Protein AF-A0ABD7TCF8-F1 (afdb_monomer_lite)

Radius of gyration: 11.22 Å; chains: 1; bounding box: 32×24×22 Å

InterPro domains:
  IPR030956 Microcin B17-processing protein McbB [PF27891] (3-67)

pLDDT: mean 81.19, std 9.22, range [47.09, 90.06]

Secondary structure (DSSP, 8-state):
---EEEEE-SS-EEEEETTEEEEE--HHHHHHHHHHHHHS---HHHHHHHHHHTT--HHHHHHHHHHHS----

Structure (mmCIF, N/CA/C/O backbone):
data_AF-A0ABD7TCF8-F1
#
_entry.id   AF-A0ABD7TCF8-F1
#
loop_
_atom_site.group_PDB
_atom_site.id
_atom_site.type_symbol
_atom_site.label_atom_id
_atom_site.label_alt_id
_atom_site.label_comp_id
_atom_site.label_asym_id
_atom_site.label_entity_id
_atom_site.label_seq_id
_atom_site.pdbx_PDB_ins_code
_atom_site.Cartn_x
_atom_site.Cartn_y
_atom_site.Cartn_z
_atom_site.occupancy
_atom_site.B_iso_or_equiv
_atom_site.auth_seq_id
_atom_site.auth_comp_id
_atom_site.auth_asym_id
_atom_site.auth_atom_id
_atom_site.pdbx_PDB_model_num
ATOM 1 N N . MET A 1 1 ? -11.436 -2.183 10.203 1.00 54.56 1 MET A N 1
ATOM 2 C CA . MET A 1 1 ? -10.003 -2.422 10.445 1.00 54.56 1 MET A CA 1
ATOM 3 C C . MET A 1 1 ? -9.426 -2.961 9.145 1.00 54.56 1 MET A C 1
ATOM 5 O O . MET A 1 1 ? -10.062 -3.853 8.590 1.00 54.56 1 MET A O 1
ATOM 9 N N . PRO A 1 2 ? -8.348 -2.372 8.603 1.00 61.53 2 PRO A N 1
ATOM 10 C CA . PRO A 1 2 ? -7.790 -2.819 7.333 1.00 61.53 2 PRO A CA 1
ATOM 11 C C . PRO A 1 2 ? -7.304 -4.268 7.456 1.00 61.53 2 PRO A C 1
ATOM 13 O O . PRO A 1 2 ? -6.458 -4.559 8.302 1.00 61.53 2 PRO A O 1
ATOM 16 N N . ASN A 1 3 ? -7.864 -5.170 6.648 1.00 75.44 3 ASN A N 1
ATOM 17 C CA . ASN A 1 3 ? -7.506 -6.586 6.648 1.00 75.44 3 ASN A CA 1
ATOM 18 C C . ASN A 1 3 ? -6.472 -6.854 5.547 1.00 75.44 3 ASN A C 1
ATOM 20 O O . ASN A 1 3 ? -6.805 -7.322 4.460 1.00 75.44 3 ASN A O 1
ATOM 24 N N . TYR A 1 4 ? -5.228 -6.441 5.797 1.00 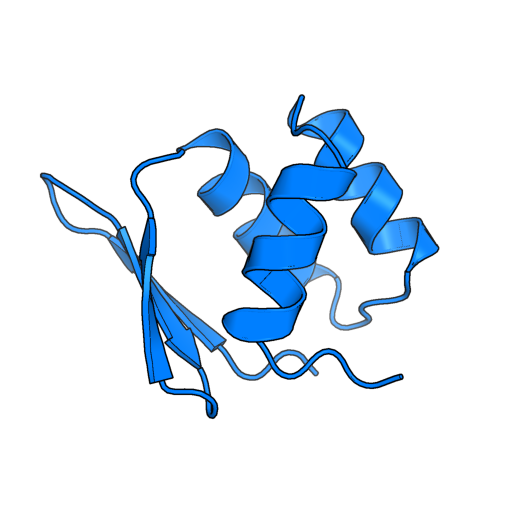84.56 4 TYR A N 1
ATOM 25 C CA . TYR A 1 4 ? -4.112 -6.753 4.911 1.00 84.56 4 TYR A CA 1
ATOM 26 C C . TYR A 1 4 ? -2.792 -6.955 5.664 1.00 84.56 4 TYR A C 1
ATOM 28 O O . TYR A 1 4 ? -2.554 -6.395 6.743 1.00 84.56 4 TYR A O 1
ATOM 36 N N . GLU A 1 5 ? -1.893 -7.729 5.068 1.00 87.12 5 GLU A N 1
ATOM 37 C CA . GLU A 1 5 ? -0.532 -7.989 5.529 1.00 87.12 5 GLU A CA 1
ATOM 38 C C . GLU A 1 5 ? 0.496 -7.541 4.495 1.00 87.12 5 GLU A C 1
ATOM 40 O O . GLU A 1 5 ? 0.228 -7.536 3.297 1.00 87.12 5 GLU A O 1
ATOM 45 N N . ILE A 1 6 ? 1.676 -7.137 4.971 1.00 88.12 6 ILE A N 1
ATOM 46 C CA . ILE A 1 6 ? 2.802 -6.763 4.116 1.00 88.12 6 ILE A CA 1
ATOM 47 C C . ILE A 1 6 ? 3.937 -7.735 4.406 1.00 88.12 6 ILE A C 1
ATOM 49 O O . ILE A 1 6 ? 4.491 -7.722 5.508 1.00 88.12 6 ILE A O 1
ATOM 53 N N . LEU A 1 7 ? 4.299 -8.541 3.414 1.00 86.50 7 LEU A N 1
ATOM 54 C CA . LEU A 1 7 ? 5.482 -9.393 3.444 1.00 86.50 7 LEU A CA 1
ATOM 55 C C . LEU A 1 7 ? 6.619 -8.678 2.719 1.00 86.50 7 LEU A C 1
ATOM 57 O O . LEU A 1 7 ? 6.424 -8.170 1.618 1.00 86.50 7 LEU A O 1
ATOM 61 N N . ASN A 1 8 ? 7.800 -8.616 3.328 1.00 84.81 8 ASN A N 1
ATOM 62 C CA . ASN A 1 8 ? 8.964 -7.973 2.722 1.00 84.81 8 ASN A CA 1
ATOM 63 C C . ASN A 1 8 ? 9.929 -9.051 2.239 1.00 84.81 8 ASN A C 1
ATOM 65 O O . ASN A 1 8 ? 10.375 -9.868 3.043 1.00 84.81 8 ASN A O 1
ATOM 69 N N . PHE A 1 9 ? 10.256 -9.025 0.953 1.00 83.44 9 PHE A N 1
ATOM 70 C CA . PHE A 1 9 ? 11.307 -9.839 0.356 1.00 83.44 9 PHE A CA 1
ATOM 71 C C . PHE A 1 9 ? 12.444 -8.923 -0.101 1.00 83.44 9 PHE A C 1
ATOM 73 O O . PHE A 1 9 ? 12.272 -7.708 -0.200 1.00 83.44 9 PHE A O 1
ATOM 80 N N . GLU A 1 10 ? 13.613 -9.496 -0.384 1.00 77.56 10 GLU A N 1
ATOM 81 C CA . GLU A 1 10 ? 14.791 -8.717 -0.793 1.00 77.56 10 GLU A CA 1
ATOM 82 C C . GLU A 1 10 ? 14.557 -7.897 -2.071 1.00 77.56 10 GLU A C 1
ATOM 84 O O . GLU A 1 10 ? 15.072 -6.789 -2.188 1.00 77.56 10 GLU A O 1
ATOM 89 N N . ALA A 1 11 ? 13.762 -8.414 -3.014 1.00 77.56 11 ALA A N 1
ATOM 90 C CA . ALA A 1 11 ? 13.514 -7.764 -4.303 1.00 77.56 11 ALA A CA 1
ATOM 91 C C . ALA A 1 11 ? 12.208 -6.947 -4.359 1.00 77.56 11 ALA A C 1
ATOM 93 O O . ALA A 1 11 ? 12.106 -5.995 -5.132 1.00 77.56 11 ALA A O 1
ATOM 94 N N . GLU A 1 12 ? 11.189 -7.315 -3.577 1.00 82.69 12 GLU A N 1
ATOM 95 C CA . GLU A 1 12 ? 9.867 -6.676 -3.598 1.00 82.69 12 GLU A CA 1
ATOM 96 C C . GLU A 1 12 ? 9.095 -6.924 -2.296 1.00 82.69 12 GLU A C 1
ATOM 98 O O . GLU A 1 12 ? 9.371 -7.874 -1.564 1.00 82.69 12 GLU A O 1
ATOM 103 N N . SER A 1 13 ? 8.085 -6.099 -2.016 1.00 89.56 13 SER A N 1
ATOM 104 C CA . SER A 1 13 ? 7.114 -6.389 -0.959 1.00 89.56 13 SER A CA 1
ATOM 105 C C . SER A 1 13 ? 5.805 -6.887 -1.557 1.00 89.56 13 SER A C 1
ATOM 107 O O . SER A 1 13 ? 5.374 -6.425 -2.611 1.00 89.56 13 SER A O 1
ATOM 109 N N . LEU A 1 14 ? 5.141 -7.808 -0.865 1.00 90.06 14 LEU A N 1
ATOM 110 C CA . LEU A 1 14 ? 3.807 -8.283 -1.218 1.00 90.06 14 LEU A CA 1
ATOM 111 C C . LEU A 1 14 ? 2.788 -7.734 -0.227 1.00 90.06 14 LEU A C 1
ATOM 113 O O . LEU A 1 14 ? 2.966 -7.855 0.983 1.00 90.06 14 LEU A O 1
ATOM 117 N N . LEU A 1 15 ? 1.713 -7.161 -0.754 1.00 89.38 15 LEU A N 1
ATOM 118 C CA . LEU A 1 15 ? 0.504 -6.832 -0.018 1.00 89.38 15 LEU A CA 1
ATOM 119 C C . LEU A 1 15 ? -0.496 -7.970 -0.194 1.00 89.38 15 LEU A C 1
ATOM 121 O O . LEU A 1 15 ? -0.863 -8.290 -1.321 1.00 89.38 15 LEU A O 1
ATOM 125 N N . ILE A 1 16 ? -0.940 -8.555 0.908 1.00 89.31 16 ILE A N 1
ATOM 126 C CA . ILE A 1 16 ? -1.940 -9.621 0.929 1.00 89.31 16 ILE A CA 1
ATOM 127 C C . ILE A 1 16 ? -3.191 -9.057 1.586 1.00 89.31 16 ILE A C 1
ATOM 129 O O . ILE A 1 16 ? -3.117 -8.625 2.730 1.00 89.31 16 ILE A O 1
ATOM 133 N N . SER A 1 17 ? -4.321 -9.050 0.889 1.00 86.81 17 SER A N 1
ATOM 134 C CA . SER A 1 17 ? -5.622 -8.632 1.421 1.00 86.81 17 SER A CA 1
ATOM 135 C C . SER A 1 17 ? -6.712 -9.625 1.020 1.00 86.81 17 SER A C 1
ATOM 137 O O . SER A 1 17 ? -6.473 -10.535 0.226 1.00 86.81 17 SER A O 1
ATOM 139 N N . ASP A 1 18 ? -7.935 -9.415 1.509 1.00 83.81 18 ASP A N 1
ATOM 140 C CA . ASP A 1 18 ? -9.106 -10.206 1.097 1.00 83.81 18 ASP A CA 1
ATOM 141 C C . ASP A 1 18 ? -9.395 -10.123 -0.416 1.00 83.81 18 ASP A C 1
ATOM 143 O O . ASP A 1 18 ? -10.085 -10.980 -0.964 1.00 83.81 18 ASP A O 1
ATOM 147 N N . VAL A 1 19 ? -8.874 -9.096 -1.099 1.00 82.00 19 VAL A N 1
ATOM 148 C CA . VAL A 1 19 ? -9.043 -8.895 -2.548 1.00 82.00 19 VAL A CA 1
ATOM 149 C C . VAL A 1 19 ? -7.978 -9.659 -3.349 1.00 82.00 19 VAL A C 1
ATOM 151 O O . VAL A 1 19 ? -8.177 -9.946 -4.528 1.00 82.00 19 VAL A O 1
ATOM 154 N N . GLY A 1 20 ? -6.863 -10.038 -2.716 1.00 86.12 20 GLY A N 1
ATOM 155 C CA . GLY A 1 20 ? -5.806 -10.840 -3.326 1.00 86.12 20 GLY A CA 1
ATOM 156 C C . GLY A 1 20 ? -4.397 -10.382 -2.953 1.00 86.12 20 GLY A C 1
ATOM 157 O O . GLY A 1 20 ? -4.170 -9.744 -1.925 1.00 86.12 20 GLY A O 1
ATOM 158 N N . VAL A 1 21 ? -3.431 -10.729 -3.809 1.00 88.88 21 VAL A N 1
ATOM 159 C CA . VAL A 1 21 ? -2.010 -10.411 -3.618 1.00 88.88 21 VAL A CA 1
ATOM 160 C C . VAL A 1 21 ? -1.566 -9.362 -4.632 1.00 88.88 21 VAL A C 1
ATOM 162 O O . VAL A 1 21 ? -1.731 -9.550 -5.835 1.00 88.88 21 VAL A O 1
ATOM 165 N N . SER A 1 22 ? -0.967 -8.275 -4.151 1.00 89.81 22 SER A N 1
ATOM 166 C CA . SER A 1 22 ? -0.395 -7.206 -4.975 1.00 89.81 22 SER A CA 1
ATOM 167 C C . SER A 1 22 ? 1.094 -7.034 -4.693 1.00 89.81 22 SER A C 1
ATOM 169 O O . SER A 1 22 ? 1.513 -6.967 -3.540 1.00 89.81 22 SER A O 1
ATOM 171 N N . LYS A 1 23 ? 1.902 -6.928 -5.748 1.00 89.81 23 LYS A N 1
ATOM 172 C CA . LYS A 1 23 ? 3.331 -6.604 -5.641 1.00 89.81 23 LYS A CA 1
ATOM 173 C C . LYS A 1 23 ? 3.513 -5.101 -5.462 1.00 89.81 23 LYS A C 1
ATOM 175 O O . LYS A 1 23 ? 2.876 -4.309 -6.155 1.00 89.81 23 LYS A O 1
ATOM 180 N N . ILE A 1 24 ? 4.401 -4.716 -4.554 1.00 88.25 24 ILE A N 1
ATOM 181 C CA . ILE A 1 24 ? 4.757 -3.329 -4.277 1.00 88.25 24 ILE A CA 1
ATOM 182 C C . ILE A 1 24 ? 6.274 -3.180 -4.351 1.00 88.25 24 ILE A C 1
ATOM 184 O O . ILE A 1 24 ? 7.016 -3.748 -3.552 1.00 88.25 24 ILE A O 1
ATOM 188 N N . HIS A 1 25 ? 6.719 -2.342 -5.284 1.00 87.12 25 HIS A N 1
ATOM 189 C CA . HIS A 1 25 ? 8.122 -1.936 -5.410 1.00 87.12 25 HIS A CA 1
ATOM 190 C C . HIS A 1 25 ? 8.397 -0.571 -4.760 1.00 87.12 25 HIS A C 1
ATOM 192 O O . HIS A 1 25 ? 9.543 -0.216 -4.497 1.00 87.12 25 HIS A O 1
ATOM 198 N N . SER A 1 26 ? 7.346 0.207 -4.489 1.00 87.31 26 SER A N 1
ATOM 199 C CA . SER A 1 26 ? 7.462 1.547 -3.920 1.00 87.31 26 SER A CA 1
ATOM 200 C C . SER A 1 26 ? 7.653 1.503 -2.402 1.00 87.31 26 SER A C 1
ATOM 202 O O . SER A 1 26 ? 6.745 1.136 -1.654 1.00 87.31 26 SER A O 1
ATOM 204 N N . GLN A 1 27 ? 8.826 1.939 -1.937 1.00 87.62 27 GLN A N 1
ATOM 205 C CA . GLN A 1 27 ? 9.137 2.046 -0.508 1.00 87.62 27 GLN A CA 1
ATOM 206 C C . GLN A 1 27 ? 8.279 3.098 0.208 1.00 87.62 27 GLN A C 1
ATOM 208 O O . GLN A 1 27 ? 7.869 2.881 1.350 1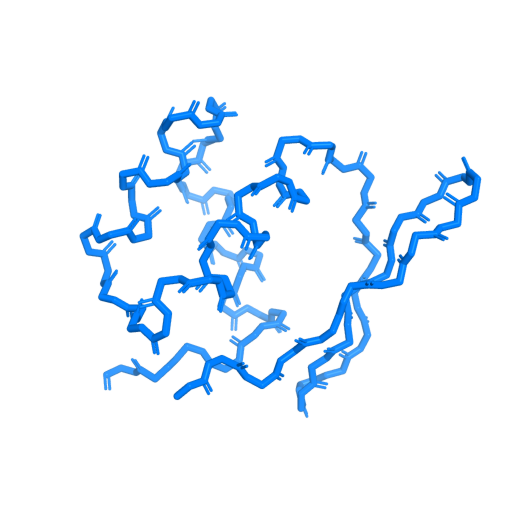.00 87.62 27 GLN A O 1
ATOM 213 N N . SER A 1 28 ? 7.940 4.205 -0.463 1.00 89.19 28 SER A N 1
ATOM 214 C CA . SER A 1 28 ? 7.028 5.214 0.089 1.00 89.19 28 SER A CA 1
ATOM 215 C C . SER A 1 28 ? 5.622 4.650 0.289 1.00 89.19 28 SER A C 1
ATOM 217 O O . SER A 1 28 ? 5.014 4.888 1.332 1.00 89.19 28 SER A O 1
ATOM 219 N N . LEU A 1 29 ? 5.138 3.821 -0.643 1.00 88.06 29 LEU A N 1
ATOM 220 C CA . LEU A 1 29 ? 3.841 3.152 -0.509 1.00 88.06 29 LEU A CA 1
ATOM 221 C C . LEU A 1 29 ? 3.832 2.141 0.644 1.00 88.06 29 LEU A C 1
ATOM 223 O O . LEU A 1 29 ? 2.882 2.105 1.422 1.00 88.06 29 LEU A O 1
ATOM 227 N N . ILE A 1 30 ? 4.906 1.366 0.813 1.00 89.06 30 ILE A N 1
ATOM 228 C CA . ILE A 1 30 ? 5.047 0.433 1.944 1.00 89.06 30 ILE A CA 1
ATOM 229 C C . ILE A 1 30 ? 5.008 1.185 3.279 1.00 89.06 30 ILE A C 1
ATOM 231 O O . ILE A 1 30 ? 4.345 0.745 4.221 1.00 89.06 30 ILE A O 1
ATOM 235 N N . ARG A 1 31 ? 5.702 2.324 3.374 1.00 89.25 31 ARG A N 1
ATOM 236 C CA . ARG A 1 31 ? 5.721 3.151 4.587 1.00 89.25 31 ARG A CA 1
ATOM 237 C C . ARG A 1 31 ? 4.339 3.719 4.908 1.00 89.25 31 ARG A C 1
ATOM 239 O O . ARG A 1 31 ? 3.893 3.570 6.047 1.00 89.25 31 ARG A O 1
ATOM 246 N N . ALA A 1 32 ? 3.649 4.260 3.905 1.00 88.94 32 ALA A N 1
ATOM 247 C CA . ALA A 1 32 ? 2.279 4.750 4.030 1.00 88.94 32 ALA A CA 1
ATOM 248 C C . ALA A 1 32 ? 1.323 3.649 4.525 1.00 88.94 32 ALA A C 1
ATOM 250 O O . ALA A 1 32 ? 0.612 3.825 5.512 1.00 88.94 32 ALA A O 1
ATOM 251 N N . LEU A 1 33 ? 1.367 2.462 3.913 1.00 86.88 33 LEU A N 1
ATOM 252 C CA . LEU A 1 33 ? 0.546 1.318 4.320 1.00 86.88 33 LEU A CA 1
ATOM 253 C C . LEU A 1 33 ? 0.816 0.883 5.768 1.00 86.88 33 LEU A C 1
ATOM 255 O O . LEU A 1 33 ? -0.108 0.596 6.525 1.00 86.88 33 LEU A O 1
ATOM 259 N N . ARG A 1 34 ? 2.076 0.881 6.211 1.00 87.12 34 ARG A N 1
ATOM 260 C CA . ARG A 1 34 ? 2.396 0.574 7.615 1.00 87.12 34 ARG A CA 1
ATOM 261 C C . ARG A 1 34 ? 1.801 1.603 8.578 1.00 87.12 34 ARG A C 1
ATOM 263 O O . ARG A 1 34 ? 1.263 1.203 9.608 1.00 87.12 34 ARG A O 1
ATOM 270 N N . GLN A 1 35 ? 1.855 2.893 8.242 1.00 87.56 35 GLN A N 1
ATOM 271 C CA . GLN A 1 35 ? 1.227 3.950 9.044 1.00 87.56 35 GLN A CA 1
ATOM 272 C C . GLN A 1 35 ? -0.296 3.768 9.114 1.00 87.56 35 GLN A C 1
ATOM 274 O O . GLN A 1 35 ? -0.867 3.796 10.203 1.00 87.56 35 GLN A O 1
ATOM 279 N N . LEU A 1 36 ? -0.939 3.460 7.985 1.00 82.44 36 LEU A N 1
ATOM 280 C CA . LEU A 1 36 ? -2.384 3.211 7.917 1.00 82.44 36 LEU A CA 1
ATOM 281 C C . LEU A 1 36 ? -2.816 1.958 8.692 1.00 82.44 36 LEU A C 1
ATOM 283 O O . LEU A 1 36 ? -3.896 1.912 9.277 1.00 82.44 36 LEU A O 1
ATOM 287 N N . LYS A 1 37 ? -1.979 0.915 8.731 1.00 80.88 37 LYS A N 1
ATOM 288 C CA . LYS A 1 37 ? -2.260 -0.280 9.540 1.00 80.88 37 LYS A CA 1
ATOM 289 C C . LYS A 1 37 ? -2.222 0.028 11.042 1.00 80.88 37 LYS A C 1
ATOM 291 O O . LYS A 1 37 ? -2.985 -0.563 11.806 1.00 80.88 37 LYS A O 1
ATOM 296 N N . LEU A 1 38 ? -1.371 0.967 11.464 1.00 80.56 38 LEU A N 1
ATOM 297 C CA . LEU A 1 38 ? -1.264 1.410 12.857 1.00 80.56 38 LEU A CA 1
ATOM 298 C C . LEU A 1 38 ? -2.404 2.347 13.278 1.00 80.56 38 LEU A C 1
ATOM 300 O O . LEU A 1 38 ? -2.814 2.292 14.438 1.00 80.56 38 LEU A O 1
ATOM 304 N N . SER A 1 39 ? -2.949 3.159 12.364 1.00 73.81 39 SER A N 1
ATOM 305 C CA . SER A 1 39 ? -3.998 4.140 12.688 1.00 73.81 39 SER A CA 1
ATOM 306 C C . SER A 1 39 ? -5.341 3.507 13.083 1.00 73.81 39 SER A C 1
ATOM 308 O O . SER A 1 39 ? -6.170 4.186 13.684 1.00 73.81 39 SER A O 1
ATOM 310 N N . LYS A 1 40 ? -5.561 2.204 12.815 1.00 66.44 40 LYS A N 1
ATOM 311 C CA . LYS A 1 40 ? -6.782 1.390 13.085 1.00 66.44 40 LYS A CA 1
ATOM 312 C C . LYS A 1 40 ? -8.080 1.884 12.418 1.00 66.44 40 LYS A C 1
ATOM 314 O O . LYS A 1 40 ? -8.965 1.064 12.147 1.00 66.44 40 LYS A O 1
ATOM 319 N N . LEU A 1 41 ? -8.180 3.176 12.132 1.00 60.00 41 LEU A N 1
ATOM 320 C CA . LEU A 1 41 ? -9.209 3.871 11.373 1.00 60.00 41 LEU A CA 1
ATOM 321 C C . LEU A 1 41 ? -8.583 4.369 10.069 1.00 60.00 41 LEU A C 1
ATOM 323 O O . LEU A 1 41 ? -7.420 4.761 10.034 1.00 60.00 41 LEU A O 1
ATOM 327 N N . MET A 1 42 ? -9.344 4.252 8.989 1.00 68.12 42 MET A N 1
ATOM 328 C CA . MET A 1 42 ? -8.904 4.605 7.646 1.00 68.12 42 MET A CA 1
ATOM 329 C C . MET A 1 42 ? -9.966 5.545 7.084 1.00 68.12 42 MET A C 1
ATOM 331 O O . MET A 1 42 ? -10.807 5.141 6.283 1.00 68.12 42 MET A O 1
ATOM 335 N N . LYS A 1 43 ? -10.021 6.777 7.604 1.00 72.19 43 LYS A N 1
ATOM 336 C CA . LYS A 1 43 ? -10.839 7.823 6.978 1.00 72.19 43 LYS A CA 1
ATOM 337 C C . LYS A 1 43 ? -10.114 8.318 5.731 1.00 72.19 43 LYS A C 1
ATOM 339 O O . LYS A 1 43 ? -8.890 8.371 5.711 1.00 72.19 43 LYS A O 1
ATOM 344 N N . LYS A 1 44 ? -10.865 8.743 4.712 1.00 73.62 44 LYS A N 1
ATOM 345 C CA . LYS A 1 44 ? -10.287 9.295 3.476 1.00 73.62 44 LYS A CA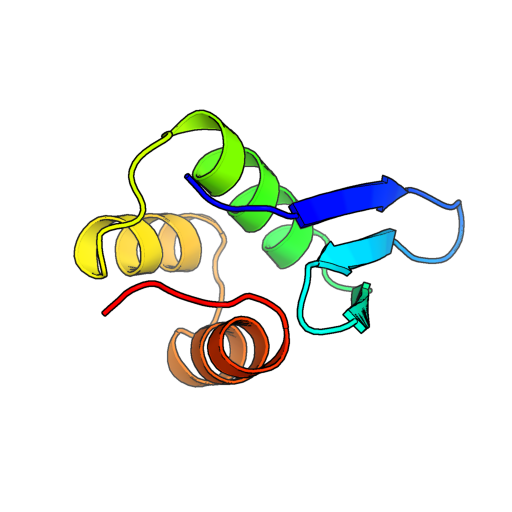 1
ATOM 346 C C . LYS A 1 44 ? -9.290 10.431 3.752 1.00 73.62 44 LYS A C 1
ATOM 348 O O . LYS A 1 44 ? -8.209 10.430 3.195 1.00 73.62 44 LYS A O 1
ATOM 353 N N . VAL A 1 45 ? -9.613 11.329 4.682 1.00 77.88 45 VAL A N 1
ATOM 354 C CA . VAL A 1 45 ? -8.727 12.445 5.062 1.00 77.88 45 VAL A CA 1
ATOM 355 C C . VAL A 1 45 ? -7.395 11.952 5.645 1.00 77.88 45 VAL A C 1
ATOM 357 O O . VAL A 1 45 ? -6.346 12.433 5.241 1.00 77.88 45 VAL A O 1
ATOM 360 N N . GLU A 1 46 ? -7.420 10.946 6.523 1.00 78.62 46 GLU A N 1
ATOM 361 C CA . GLU A 1 46 ? -6.202 10.357 7.107 1.00 78.62 46 GLU A CA 1
ATOM 362 C C . GLU A 1 46 ? -5.372 9.626 6.043 1.00 78.62 46 GLU A C 1
ATOM 364 O O . GLU A 1 46 ? -4.144 9.637 6.081 1.00 78.62 46 GLU A O 1
ATOM 369 N N . LEU A 1 47 ? -6.040 8.992 5.072 1.00 80.50 47 LEU A N 1
ATOM 370 C CA . LEU A 1 47 ? -5.367 8.383 3.933 1.00 80.50 47 LEU A CA 1
ATOM 371 C C . LEU A 1 47 ? -4.635 9.441 3.101 1.00 80.50 47 LEU A C 1
ATOM 373 O O . LEU A 1 47 ? -3.470 9.249 2.763 1.00 80.50 47 LEU A O 1
ATOM 377 N N . ASP A 1 48 ? -5.296 10.556 2.817 1.00 82.25 48 ASP A N 1
ATOM 378 C CA . ASP A 1 48 ? -4.748 11.633 1.995 1.00 82.25 48 ASP A CA 1
ATOM 379 C C . ASP A 1 48 ? -3.533 12.281 2.656 1.00 82.25 48 ASP A C 1
ATOM 381 O O . ASP A 1 48 ? -2.515 12.499 1.996 1.00 82.25 48 ASP A O 1
ATOM 385 N N . GLU A 1 49 ? -3.613 12.517 3.966 1.00 86.44 49 GLU A N 1
ATOM 386 C CA . GLU A 1 49 ? -2.506 13.015 4.782 1.00 86.44 49 GLU A CA 1
ATOM 387 C C . GLU A 1 49 ? -1.314 12.053 4.741 1.00 8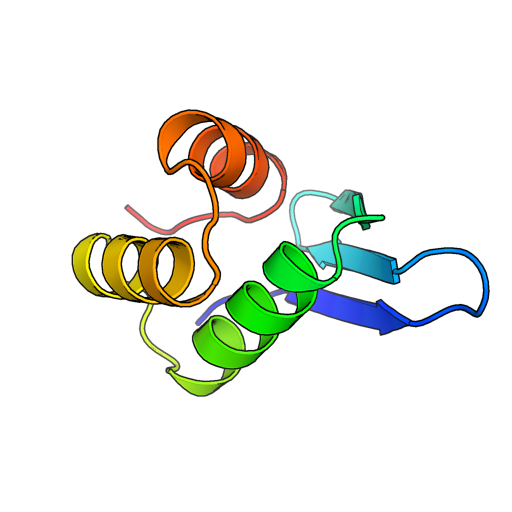6.44 49 GLU A 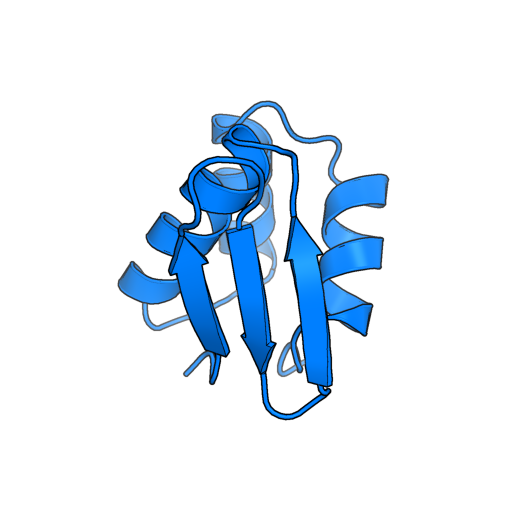C 1
ATOM 389 O O . GLU A 1 49 ? -0.206 12.458 4.389 1.00 86.44 49 GLU A O 1
ATOM 394 N N . VAL A 1 50 ? -1.536 10.758 4.994 1.00 87.62 50 VAL A N 1
ATOM 395 C CA . VAL A 1 50 ? -0.458 9.756 4.984 1.00 87.62 50 VAL A CA 1
ATOM 396 C C . VAL A 1 50 ? 0.172 9.606 3.594 1.00 87.62 50 VAL A C 1
ATOM 398 O O . VAL A 1 50 ? 1.389 9.435 3.476 1.00 87.62 50 VAL A O 1
ATOM 401 N N . LEU A 1 51 ? -0.619 9.672 2.521 1.00 87.88 51 LEU A N 1
ATOM 402 C CA . LEU A 1 51 ? -0.091 9.631 1.157 1.00 87.88 51 LEU A CA 1
ATOM 403 C C . LEU A 1 51 ? 0.766 10.869 0.856 1.00 87.88 51 LEU A C 1
ATOM 405 O O . LEU A 1 51 ? 1.883 10.723 0.348 1.00 87.88 51 LEU A O 1
ATOM 409 N N . ALA A 1 52 ? 0.289 12.061 1.224 1.00 88.19 52 ALA A N 1
ATOM 410 C CA . ALA A 1 52 ? 1.016 13.314 1.040 1.00 88.19 52 ALA A CA 1
ATOM 411 C C . ALA A 1 52 ? 2.329 13.347 1.842 1.00 88.19 52 ALA A C 1
ATOM 413 O O . ALA A 1 52 ? 3.373 13.702 1.293 1.00 88.19 52 ALA A O 1
ATOM 414 N N . GLU A 1 53 ? 2.315 12.896 3.100 1.00 89.62 53 GLU A N 1
ATOM 415 C CA . GLU A 1 53 ? 3.506 12.794 3.960 1.00 89.62 53 GLU A CA 1
ATOM 416 C C . GLU A 1 53 ? 4.594 11.874 3.387 1.00 89.62 53 GLU A C 1
ATOM 418 O O . GLU A 1 53 ? 5.784 12.053 3.662 1.00 89.62 53 GLU A O 1
ATOM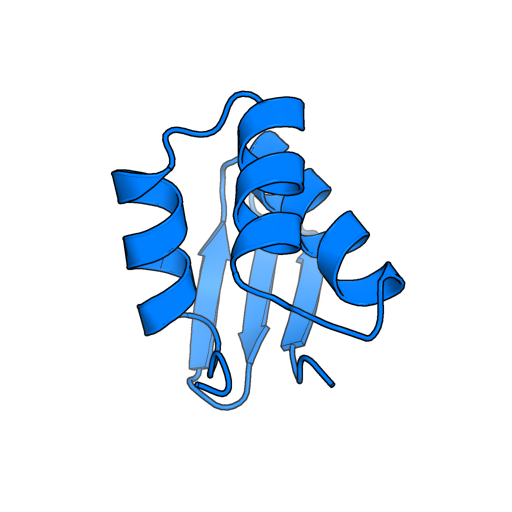 423 N N . ASN A 1 54 ? 4.202 10.881 2.586 1.00 88.12 54 ASN A N 1
ATOM 424 C CA . ASN A 1 54 ? 5.126 9.965 1.919 1.00 88.12 54 ASN A CA 1
ATOM 425 C C . ASN A 1 54 ? 5.429 10.366 0.464 1.00 88.12 54 ASN A C 1
ATOM 427 O O . ASN A 1 54 ? 6.070 9.596 -0.255 1.00 88.12 54 ASN A O 1
ATOM 431 N N . GLY A 1 55 ? 4.997 11.557 0.029 1.00 88.06 55 GLY A N 1
ATOM 432 C CA . GLY A 1 55 ? 5.259 12.089 -1.310 1.00 88.06 55 GLY A CA 1
ATOM 433 C C . GLY A 1 55 ? 4.581 11.300 -2.432 1.00 88.06 55 GLY A C 1
ATOM 434 O O . GLY A 1 55 ? 5.069 11.292 -3.562 1.00 88.06 55 GLY A O 1
ATOM 435 N N . LEU A 1 56 ? 3.493 10.589 -2.127 1.00 88.06 56 LEU A N 1
ATOM 436 C CA . LEU A 1 56 ? 2.753 9.796 -3.102 1.00 88.06 56 LEU A CA 1
ATOM 437 C C . LEU A 1 56 ? 1.735 10.673 -3.828 1.00 88.06 56 LEU A C 1
ATOM 439 O O . LEU A 1 56 ? 1.008 11.450 -3.209 1.00 88.06 56 LEU A O 1
ATOM 443 N N . ASN A 1 57 ? 1.650 10.514 -5.150 1.00 84.62 57 ASN A N 1
ATOM 444 C CA . ASN A 1 57 ? 0.556 11.102 -5.909 1.00 84.62 57 ASN A CA 1
ATOM 445 C C . ASN A 1 57 ? -0.757 10.456 -5.455 1.00 84.62 57 ASN A C 1
ATOM 447 O O . ASN A 1 57 ? -0.920 9.238 -5.551 1.00 84.62 57 ASN A O 1
ATOM 451 N N . HIS A 1 58 ? -1.679 11.286 -4.975 1.00 78.75 58 HIS A N 1
ATOM 452 C CA . HIS A 1 58 ? -2.964 10.838 -4.458 1.00 78.75 58 HIS A CA 1
ATOM 453 C C . HIS A 1 58 ? -3.729 9.988 -5.480 1.00 78.75 58 HIS A C 1
ATOM 455 O O . HIS A 1 58 ? -4.206 8.918 -5.125 1.00 78.75 58 HIS A O 1
ATOM 461 N N . ASN A 1 59 ? -3.811 10.410 -6.744 1.00 80.38 59 ASN A N 1
ATOM 462 C CA . ASN A 1 59 ? -4.630 9.723 -7.746 1.00 80.38 59 ASN A CA 1
ATOM 463 C C . ASN A 1 59 ? -4.103 8.314 -8.043 1.00 80.38 59 ASN A C 1
ATOM 465 O O . ASN A 1 59 ? -4.876 7.358 -8.072 1.00 80.38 59 ASN A O 1
ATOM 469 N N . ASP A 1 60 ? -2.787 8.177 -8.207 1.00 78.62 60 ASP A N 1
ATOM 470 C CA . ASP A 1 60 ? -2.166 6.894 -8.544 1.00 78.62 60 ASP A CA 1
ATOM 471 C C . ASP A 1 60 ? -2.169 5.936 -7.347 1.00 78.62 60 ASP A C 1
ATOM 473 O O . ASP A 1 60 ? -2.485 4.750 -7.481 1.00 78.62 60 ASP A O 1
ATOM 477 N N . ALA A 1 61 ? -1.853 6.451 -6.154 1.00 80.81 61 ALA A N 1
ATOM 478 C CA . ALA A 1 61 ? -1.846 5.649 -4.939 1.00 80.81 61 ALA A CA 1
ATOM 479 C C . ALA A 1 61 ? -3.263 5.224 -4.541 1.00 80.81 61 ALA A C 1
ATOM 481 O O . ALA A 1 61 ? -3.474 4.062 -4.203 1.00 80.81 61 ALA A O 1
ATOM 482 N N . PHE A 1 62 ? -4.248 6.119 -4.633 1.00 78.12 62 PHE A N 1
ATOM 483 C CA . PHE A 1 62 ? -5.637 5.805 -4.310 1.00 78.12 62 PHE A CA 1
ATOM 484 C C . PHE A 1 62 ? -6.216 4.759 -5.268 1.00 78.12 62 PHE A C 1
ATOM 486 O O . PHE A 1 62 ? -6.792 3.775 -4.810 1.00 78.12 62 PHE A O 1
ATOM 493 N N . ALA A 1 63 ? -5.976 4.895 -6.578 1.00 80.81 63 ALA A N 1
ATOM 494 C CA . ALA A 1 63 ? -6.423 3.913 -7.567 1.00 80.81 63 ALA A CA 1
ATOM 495 C C . ALA A 1 63 ? -5.815 2.517 -7.339 1.00 80.81 63 ALA A C 1
ATOM 497 O O . ALA A 1 63 ? -6.476 1.502 -7.571 1.00 80.81 63 ALA A O 1
ATOM 498 N N . PHE A 1 64 ? -4.561 2.441 -6.877 1.00 83.44 64 PHE A N 1
ATOM 499 C CA . PHE A 1 64 ? -3.969 1.176 -6.445 1.00 83.44 64 PHE A CA 1
ATOM 500 C C . PHE A 1 64 ? -4.662 0.636 -5.189 1.00 83.44 64 PHE A C 1
ATOM 502 O O . PHE A 1 64 ? -5.041 -0.533 -5.156 1.00 83.44 64 PHE A O 1
ATOM 509 N N . LEU A 1 65 ? -4.848 1.474 -4.167 1.00 81.00 65 LEU A N 1
ATOM 510 C CA . LEU A 1 65 ? -5.417 1.061 -2.884 1.00 81.00 65 LEU A CA 1
ATOM 511 C C . LEU A 1 65 ? -6.866 0.588 -3.008 1.00 81.00 65 LEU A C 1
ATOM 513 O O . LEU A 1 65 ? -7.193 -0.427 -2.406 1.00 81.00 65 LEU A O 1
ATOM 517 N N . GLU A 1 66 ? -7.693 1.246 -3.825 1.00 79.06 66 GLU A N 1
ATOM 518 C CA . GLU A 1 66 ? -9.063 0.798 -4.126 1.00 79.06 66 GLU A CA 1
ATOM 519 C C . GLU A 1 66 ? -9.105 -0.614 -4.716 1.00 79.06 66 GLU A C 1
ATOM 521 O O . GLU A 1 66 ? -10.042 -1.369 -4.466 1.00 79.06 66 GLU A O 1
ATOM 526 N N . ARG A 1 67 ? -8.092 -0.985 -5.507 1.00 80.00 67 ARG A N 1
ATOM 527 C CA . ARG A 1 67 ? -8.005 -2.316 -6.126 1.00 80.00 67 ARG A CA 1
ATOM 528 C C . ARG A 1 67 ? -7.365 -3.344 -5.207 1.00 80.00 67 ARG A C 1
ATOM 530 O O . ARG A 1 67 ? -7.681 -4.523 -5.301 1.00 80.00 67 ARG A O 1
ATOM 537 N N . ALA A 1 68 ? -6.421 -2.916 -4.378 1.00 81.06 68 ALA A N 1
ATOM 538 C CA . ALA A 1 68 ? -5.566 -3.810 -3.613 1.00 81.06 68 ALA A CA 1
ATOM 539 C C . ALA A 1 68 ? -6.078 -4.054 -2.187 1.00 81.06 68 ALA A C 1
ATOM 541 O O . ALA A 1 68 ? -5.652 -5.012 -1.541 1.00 81.06 68 ALA A O 1
ATOM 542 N N . ILE A 1 69 ? -6.966 -3.199 -1.672 1.00 78.00 69 ILE A N 1
ATOM 543 C CA . ILE A 1 69 ? -7.490 -3.259 -0.306 1.00 78.00 69 ILE A CA 1
ATOM 544 C C . ILE A 1 69 ? -8.984 -2.925 -0.343 1.00 78.00 69 ILE A C 1
ATOM 546 O O . ILE A 1 69 ? -9.370 -1.944 -0.974 1.00 78.00 69 ILE A O 1
ATOM 550 N N . PRO A 1 70 ? -9.842 -3.667 0.377 1.00 68.38 70 PRO A N 1
ATOM 551 C CA . PRO A 1 70 ? -11.232 -3.276 0.527 1.00 68.38 70 PRO A CA 1
ATOM 552 C C . PRO A 1 70 ? -11.307 -2.062 1.463 1.00 68.38 70 PRO A C 1
ATOM 554 O O . PRO A 1 70 ? -11.378 -2.192 2.689 1.00 68.38 70 PRO A O 1
ATOM 557 N N . LEU A 1 71 ? -11.248 -0.862 0.882 1.00 65.56 71 LEU A N 1
ATOM 558 C CA . LEU A 1 71 ? -11.524 0.382 1.589 1.00 65.56 71 LEU A CA 1
ATOM 559 C C . LEU A 1 71 ? -13.016 0.380 1.947 1.00 65.56 71 LEU A C 1
ATOM 561 O O . LEU A 1 71 ? -13.873 0.325 1.068 1.00 65.56 71 LEU A O 1
ATOM 565 N N . ARG A 1 72 ? -13.345 0.379 3.244 1.00 54.22 72 ARG A N 1
ATOM 566 C CA . ARG A 1 72 ? -14.740 0.552 3.667 1.00 54.22 72 ARG A CA 1
ATOM 567 C C . ARG A 1 72 ? -15.118 2.015 3.434 1.00 54.22 72 ARG A C 1
ATOM 569 O O . ARG A 1 72 ? -14.547 2.887 4.083 1.00 54.22 72 ARG A O 1
ATOM 576 N N . SER A 1 73 ? -16.034 2.233 2.494 1.00 47.09 73 SER A N 1
ATOM 577 C CA . SER A 1 73 ? -16.769 3.486 2.272 1.00 47.09 73 SER A CA 1
ATOM 578 C C . SER A 1 73 ? -17.520 3.941 3.517 1.00 47.09 73 SER A C 1
ATOM 580 O O . SER A 1 73 ? -18.091 3.047 4.189 1.00 47.09 73 SER A O 1
#

Sequence (73 aa):
MPNYEILNFEAESLLISDVGVSKIHSQSLIRALRQLKLSKLMKKVELDEVLAENGLNHNDAFAFLERAIPLRS

Organism: NCBI:txid2853159

Foldseek 3Di:
DWAWDWADDPQWIWIQGPLGIDTHPDPLLVQLVVVCVVVVDDDVVSSVVSCVVSVHDCVVSVVCCVNRTVDDD